Protein AF-A0A0B6YLX5-F1 (afdb_monomer_lite)

Organism: NCBI:txid1028688

Foldseek 3Di:
DVVPPDPADEDQAPCCVLVVGAWYWYCPVPPDPDIDIDGPVCCCVVPVDDNVNVVVVCQAVHDPVHHHDPPD

Radius of gyration: 13.46 Å; chains: 1; bounding box: 29×25×36 Å

InterPro domains:
  IPR006086 XPG-I domain [PF00867] (3-64)
  IPR006086 XPG-I domain [SM00484] (3-49)
  IPR029060 PIN-like domain superfamily [SSF88723] (4-64)

pLDDT: mean 95.06, std 5.39, range [68.69, 98.44]

Structure (mmCIF, N/CA/C/O backbone):
data_AF-A0A0B6YLX5-F1
#
_entry.id   AF-A0A0B6YLX5-F1
#
loop_
_atom_site.group_PDB
_atom_site.id
_atom_site.type_symbol
_atom_site.label_atom_id
_atom_site.label_alt_id
_atom_site.label_comp_id
_atom_site.label_asym_id
_atom_site.label_entity_id
_atom_site.label_seq_id
_atom_site.pdbx_PDB_ins_code
_atom_site.Cartn_x
_atom_site.Cartn_y
_atom_site.Cartn_z
_atom_site.occupancy
_atom_site.B_iso_or_equiv
_atom_site.auth_seq_id
_atom_site.auth_comp_id
_atom_site.auth_asym_id
_atom_site.auth_atom_id
_atom_site.pdbx_PDB_model_num
ATOM 1 N N . ASP A 1 1 ? 4.609 4.424 8.014 1.00 68.69 1 ASP A N 1
ATOM 2 C CA . ASP A 1 1 ? 4.979 5.719 7.426 1.00 68.69 1 ASP A CA 1
ATOM 3 C C . ASP A 1 1 ? 6.492 5.822 7.373 1.00 68.69 1 ASP A C 1
ATOM 5 O O . ASP A 1 1 ? 7.127 5.609 8.397 1.00 68.69 1 ASP A O 1
ATOM 9 N N . ILE A 1 2 ? 7.063 6.104 6.201 1.00 76.00 2 ILE A N 1
ATOM 10 C CA . ILE A 1 2 ? 8.516 6.281 6.029 1.00 76.00 2 ILE A CA 1
ATOM 11 C C . ILE A 1 2 ? 9.063 7.471 6.831 1.00 76.00 2 ILE A C 1
ATOM 13 O O . ILE A 1 2 ? 10.245 7.502 7.155 1.00 76.00 2 ILE A O 1
ATOM 17 N N . THR A 1 3 ? 8.199 8.430 7.174 1.00 90.44 3 THR A N 1
ATOM 18 C CA . THR A 1 3 ? 8.542 9.609 7.979 1.00 90.44 3 THR A CA 1
ATOM 19 C C . THR A 1 3 ? 8.198 9.457 9.464 1.00 90.44 3 THR A C 1
ATOM 21 O O . THR A 1 3 ? 8.455 10.372 10.240 1.00 90.44 3 THR A O 1
ATOM 24 N N . ASN A 1 4 ? 7.659 8.302 9.879 1.00 89.31 4 ASN A N 1
ATOM 25 C CA . ASN A 1 4 ? 7.256 7.994 11.260 1.00 89.31 4 ASN A CA 1
ATOM 26 C C . ASN A 1 4 ? 6.285 9.000 11.920 1.00 89.31 4 ASN A C 1
ATOM 28 O O . ASN A 1 4 ? 6.193 9.046 13.145 1.00 89.31 4 ASN A O 1
ATOM 32 N N . GLN A 1 5 ? 5.524 9.770 11.144 1.00 95.69 5 GLN A N 1
ATOM 33 C CA . GLN A 1 5 ? 4.480 10.662 11.657 1.00 95.69 5 GLN A CA 1
ATOM 34 C C . GLN A 1 5 ? 3.198 9.895 12.008 1.00 95.69 5 GLN A C 1
ATOM 36 O O . GLN A 1 5 ? 2.426 10.329 12.860 1.00 95.69 5 GLN A O 1
ATOM 41 N N . THR A 1 6 ? 2.968 8.740 11.374 1.00 96.31 6 THR A N 1
ATOM 42 C CA . THR A 1 6 ? 1.794 7.888 11.621 1.00 96.31 6 THR A CA 1
ATOM 43 C C . THR A 1 6 ? 2.153 6.406 11.760 1.00 96.31 6 THR A C 1
ATOM 45 O O . THR A 1 6 ? 3.147 5.914 11.220 1.00 96.31 6 THR A O 1
ATOM 48 N N . GLN A 1 7 ? 1.317 5.652 12.480 1.00 94.94 7 GLN A N 1
ATOM 49 C CA . GLN A 1 7 ? 1.522 4.211 12.698 1.00 94.94 7 GLN A CA 1
ATOM 50 C C . GLN A 1 7 ? 0.917 3.330 11.595 1.00 94.94 7 GLN A C 1
ATOM 52 O O . GLN A 1 7 ? 1.227 2.136 11.559 1.00 94.94 7 GLN A O 1
ATOM 57 N N . GLY A 1 8 ? 0.099 3.902 10.708 1.00 95.81 8 GLY A N 1
ATOM 58 C CA . GLY A 1 8 ? -0.570 3.262 9.575 1.00 95.81 8 GLY A CA 1
ATOM 59 C C . GLY A 1 8 ? -1.656 4.172 8.996 1.00 95.81 8 GLY A C 1
ATOM 60 O O . GLY A 1 8 ? -1.867 5.277 9.497 1.00 95.81 8 GLY A O 1
ATOM 61 N N . THR A 1 9 ? -2.342 3.699 7.960 1.00 97.50 9 THR A N 1
ATOM 62 C CA . THR A 1 9 ? -3.371 4.464 7.242 1.00 97.50 9 THR A CA 1
ATOM 63 C C . THR A 1 9 ? -4.676 3.680 7.213 1.00 97.50 9 THR A C 1
ATOM 65 O O . THR A 1 9 ? -4.674 2.485 6.926 1.00 97.50 9 THR A O 1
ATOM 68 N N . ILE A 1 10 ? -5.787 4.346 7.523 1.00 97.62 10 ILE A N 1
ATOM 69 C CA . ILE A 1 10 ? -7.133 3.796 7.341 1.00 97.62 10 ILE A CA 1
ATOM 70 C C . ILE A 1 10 ? -7.557 4.114 5.911 1.00 97.62 10 ILE A C 1
ATOM 72 O O . ILE A 1 10 ? -7.654 5.287 5.558 1.00 97.62 10 ILE A O 1
ATOM 76 N N . THR A 1 11 ? -7.756 3.089 5.092 1.00 97.25 11 THR A N 1
ATOM 77 C CA . THR A 1 11 ? -8.224 3.235 3.710 1.00 97.25 11 THR A CA 1
ATOM 78 C C . THR A 1 11 ? -8.703 1.888 3.178 1.00 97.25 11 THR A C 1
ATOM 80 O O . THR A 1 11 ? -8.183 0.845 3.578 1.00 97.25 11 THR A O 1
ATOM 83 N N . ASP A 1 12 ? -9.678 1.929 2.272 1.00 96.44 12 ASP A N 1
ATOM 84 C CA . ASP A 1 12 ? -10.147 0.769 1.507 1.00 96.44 12 ASP A CA 1
ATOM 85 C C . ASP A 1 12 ? -9.581 0.737 0.075 1.00 96.44 12 ASP A C 1
ATOM 87 O O . ASP A 1 12 ? -9.804 -0.231 -0.651 1.00 96.44 12 ASP A O 1
ATOM 91 N N . ASP A 1 13 ? -8.828 1.771 -0.311 1.00 97.00 13 ASP A N 1
ATOM 92 C CA . ASP A 1 13 ? -8.205 1.934 -1.625 1.00 97.00 13 ASP A CA 1
ATOM 93 C C . ASP A 1 13 ? -6.868 1.173 -1.722 1.00 97.00 13 ASP A C 1
ATOM 95 O O . ASP A 1 13 ? -5.972 1.322 -0.879 1.00 97.00 13 ASP A O 1
ATOM 99 N N . SER A 1 14 ? -6.731 0.350 -2.765 1.00 96.31 14 SER A N 1
ATOM 100 C CA . SER A 1 14 ? 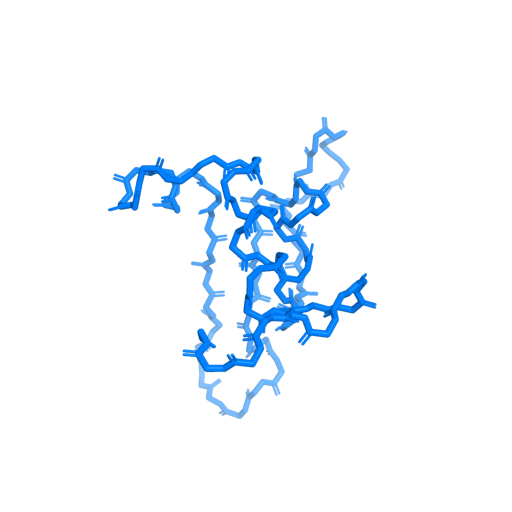-5.537 -0.450 -3.042 1.00 96.31 14 SER A CA 1
ATOM 101 C C . SER A 1 14 ? -4.355 0.353 -3.580 1.00 96.31 14 SER A C 1
ATOM 103 O O . SER A 1 14 ? -3.212 -0.074 -3.367 1.00 96.31 14 SER A O 1
ATOM 105 N N . ASP A 1 15 ? -4.577 1.514 -4.203 1.00 97.31 15 ASP A N 1
ATOM 106 C CA . ASP A 1 15 ? -3.493 2.325 -4.779 1.00 97.31 15 ASP A CA 1
ATOM 107 C C . ASP A 1 15 ? -2.543 2.858 -3.693 1.00 97.31 15 ASP A C 1
ATOM 109 O O . ASP A 1 15 ? -1.362 3.115 -3.945 1.00 97.31 15 ASP A O 1
ATOM 113 N N . PHE A 1 16 ? -2.988 2.854 -2.431 1.00 97.06 16 PHE A N 1
ATOM 114 C CA . PHE A 1 16 ? -2.152 3.019 -1.239 1.00 97.06 16 PHE A CA 1
ATOM 115 C C . PHE A 1 16 ? -0.832 2.230 -1.288 1.00 97.06 16 PHE A C 1
ATOM 117 O O . PHE A 1 16 ? 0.228 2.760 -0.933 1.00 97.06 16 PHE A O 1
ATOM 124 N N . TRP A 1 17 ? -0.868 0.966 -1.723 1.00 97.31 17 TRP A N 1
ATOM 125 C CA . TRP A 1 17 ? 0.338 0.136 -1.802 1.00 97.31 17 TRP A CA 1
ATOM 126 C C . TRP A 1 17 ? 1.296 0.637 -2.885 1.00 97.31 17 TRP A C 1
ATOM 128 O O . TRP A 1 17 ? 2.517 0.625 -2.698 1.00 97.31 17 TRP A O 1
ATOM 138 N N . LEU A 1 18 ? 0.747 1.138 -3.993 1.00 97.38 18 LEU A N 1
ATOM 139 C CA . LEU A 1 18 ? 1.501 1.670 -5.127 1.00 97.38 18 LEU A CA 1
ATOM 140 C C . LEU A 1 18 ? 2.215 2.974 -4.760 1.00 97.38 18 LEU A C 1
ATOM 142 O O . LEU A 1 18 ? 3.314 3.233 -5.255 1.00 97.38 18 LEU A O 1
ATOM 146 N N . PHE A 1 19 ? 1.675 3.745 -3.813 1.00 96.38 19 PHE A N 1
ATOM 147 C CA . PHE A 1 19 ? 2.333 4.926 -3.239 1.00 96.38 19 PHE A CA 1
ATOM 148 C C . PHE A 1 19 ? 3.393 4.603 -2.173 1.00 96.38 19 PHE A C 1
ATOM 150 O O . PHE A 1 19 ? 4.034 5.511 -1.646 1.00 96.38 19 PHE A O 1
ATOM 157 N N . GLY A 1 20 ? 3.638 3.322 -1.883 1.00 95.38 20 GLY A N 1
ATOM 158 C CA . GLY A 1 20 ? 4.623 2.900 -0.884 1.00 95.38 20 GLY A CA 1
ATOM 159 C C . GLY A 1 20 ? 4.068 2.830 0.539 1.00 95.38 20 GLY A C 1
ATOM 160 O O . GLY A 1 20 ? 4.830 2.903 1.507 1.00 95.38 20 GLY A O 1
ATOM 161 N N . GLY A 1 21 ? 2.752 2.685 0.684 1.00 96.00 21 GLY A N 1
ATOM 162 C CA . GLY A 1 21 ? 2.115 2.412 1.962 1.00 96.00 21 GLY A CA 1
ATOM 163 C C . GLY A 1 21 ? 2.633 1.125 2.614 1.00 96.00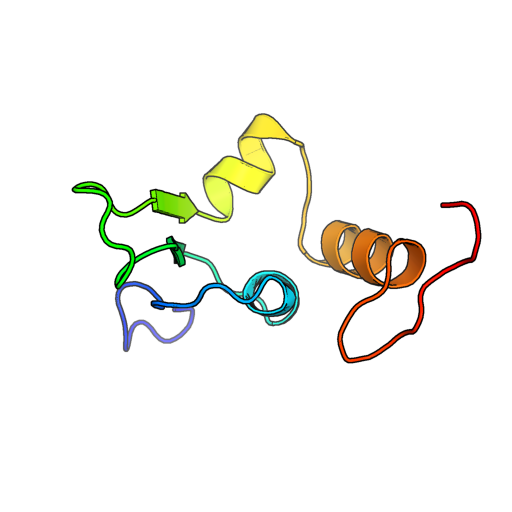 21 GLY A C 1
ATOM 164 O O . GLY A 1 21 ? 2.856 0.117 1.947 1.00 96.00 21 GLY A O 1
ATOM 165 N N . THR A 1 22 ? 2.844 1.146 3.935 1.00 96.38 22 THR A N 1
ATOM 166 C CA . THR A 1 22 ? 3.433 0.003 4.663 1.00 96.38 22 THR A CA 1
ATOM 167 C C . THR A 1 22 ? 2.476 -0.707 5.616 1.00 96.38 22 THR A C 1
ATOM 169 O O . THR A 1 22 ? 2.692 -1.877 5.936 1.00 96.38 22 THR A O 1
ATOM 172 N N . LYS A 1 23 ? 1.418 -0.028 6.074 1.00 97.31 23 LYS A N 1
ATOM 173 C CA . LYS A 1 23 ? 0.422 -0.574 7.003 1.00 97.31 23 LYS A CA 1
ATOM 174 C C . LYS A 1 23 ? -0.958 0.023 6.732 1.00 97.31 23 LYS A C 1
ATOM 176 O O . LYS A 1 23 ? -1.127 1.232 6.887 1.00 97.31 23 LYS A O 1
ATOM 181 N N . MET A 1 24 ? -1.911 -0.830 6.371 1.00 97.56 24 MET A N 1
ATOM 182 C CA . MET A 1 24 ? -3.283 -0.469 6.016 1.00 97.56 24 MET A CA 1
ATOM 183 C C . MET A 1 24 ? -4.272 -1.077 7.008 1.00 97.56 24 MET A C 1
ATOM 185 O O . MET A 1 24 ? -4.174 -2.258 7.342 1.00 97.56 24 MET A O 1
ATOM 189 N N . TYR A 1 25 ? -5.241 -0.270 7.426 1.00 97.38 25 TYR A N 1
ATOM 190 C CA . TYR A 1 25 ? -6.433 -0.706 8.141 1.00 97.38 25 TYR A CA 1
ATOM 191 C C . TYR A 1 25 ? -7.631 -0.594 7.200 1.00 97.38 25 TYR A C 1
ATOM 193 O O . TYR A 1 25 ? -8.065 0.515 6.883 1.00 97.38 25 TYR A O 1
ATOM 201 N N . LYS A 1 26 ? -8.136 -1.743 6.761 1.00 96.56 26 LYS A N 1
ATOM 202 C CA . LYS A 1 26 ? -9.245 -1.865 5.815 1.00 96.56 26 LYS A CA 1
ATOM 203 C C . LYS A 1 26 ? -10.542 -2.204 6.554 1.00 96.56 26 LYS A C 1
ATOM 205 O O . LYS A 1 26 ? -10.512 -2.833 7.617 1.00 96.56 26 LYS A O 1
ATOM 210 N N . ASN A 1 27 ? -11.677 -1.813 5.982 1.00 95.31 27 ASN A N 1
ATOM 211 C CA . ASN A 1 27 ? -13.032 -2.047 6.481 1.00 95.31 27 ASN A CA 1
ATOM 212 C C . ASN A 1 27 ? -13.297 -1.395 7.847 1.00 95.31 27 ASN A C 1
ATOM 214 O O . ASN A 1 27 ? -14.108 -1.885 8.630 1.00 95.31 27 ASN A O 1
ATOM 218 N N . PHE A 1 28 ? -12.627 -0.277 8.141 1.00 94.31 28 PHE A N 1
ATOM 219 C CA . PHE A 1 28 ? -12.660 0.342 9.470 1.00 94.31 28 PHE A CA 1
ATOM 220 C C . PHE A 1 28 ? -14.062 0.803 9.898 1.00 94.31 28 PHE A C 1
ATOM 222 O O . PHE A 1 28 ? -14.410 0.722 11.072 1.00 94.31 28 PHE A O 1
ATOM 229 N N . PHE A 1 29 ? -14.873 1.266 8.945 1.00 91.38 29 PHE A N 1
ATOM 230 C CA . PHE A 1 29 ? -16.234 1.761 9.190 1.00 91.38 29 PHE A CA 1
ATOM 231 C C . PHE A 1 29 ? -17.325 0.760 8.794 1.00 91.38 29 PHE A C 1
ATOM 233 O O . PHE A 1 29 ? -18.506 1.107 8.766 1.00 91.38 29 PHE A O 1
ATOM 240 N N . ASN A 1 30 ? -16.948 -0.472 8.451 1.00 89.69 30 ASN A N 1
ATOM 241 C CA . ASN A 1 30 ? -17.912 -1.496 8.079 1.00 89.69 30 ASN A CA 1
ATOM 242 C C . ASN A 1 30 ? -18.709 -1.953 9.320 1.00 89.69 30 ASN A C 1
ATOM 244 O O . ASN A 1 30 ? -18.228 -1.873 10.448 1.00 89.69 30 ASN A O 1
ATOM 248 N N . GLN A 1 31 ? -19.934 -2.451 9.131 1.00 84.69 31 GLN A N 1
ATOM 249 C CA . GLN A 1 31 ? -20.793 -2.918 10.235 1.00 84.69 31 GLN A CA 1
ATOM 250 C C . GLN A 1 31 ? -20.284 -4.221 10.881 1.00 84.69 31 GLN A C 1
ATOM 252 O O . GLN A 1 31 ? -20.762 -4.634 11.941 1.00 84.69 31 GLN A O 1
ATOM 257 N N . ASN A 1 32 ? -19.304 -4.870 10.251 1.00 79.50 32 ASN A N 1
ATOM 258 C CA . ASN A 1 32 ? -18.599 -6.015 10.807 1.00 79.50 32 ASN A CA 1
ATOM 259 C C . ASN A 1 32 ? -17.745 -5.594 12.011 1.00 79.50 32 ASN A C 1
ATOM 261 O O . ASN A 1 32 ? -17.112 -4.547 12.018 1.00 79.50 32 ASN A O 1
ATOM 265 N N . LYS A 1 33 ? -17.671 -6.451 13.035 1.00 81.62 33 LYS A N 1
ATOM 266 C CA . LYS A 1 33 ? -16.975 -6.144 14.301 1.00 81.62 33 LYS A CA 1
ATOM 267 C C . LYS A 1 33 ? -15.442 -6.095 14.206 1.00 81.62 33 LYS A C 1
ATOM 269 O O . LYS A 1 33 ? -14.791 -5.852 15.219 1.00 81.62 33 LYS A O 1
ATOM 274 N N . HIS A 1 34 ? -14.862 -6.379 13.043 1.00 89.25 34 HIS A N 1
ATOM 275 C CA . HIS A 1 34 ? -13.423 -6.562 12.886 1.00 89.25 34 HIS A CA 1
ATO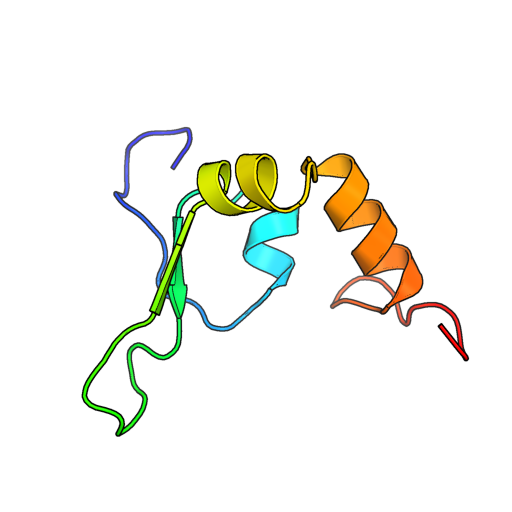M 276 C C . HIS A 1 34 ? -12.875 -5.691 11.760 1.00 89.25 34 HIS A C 1
ATOM 278 O O . HIS A 1 34 ? -13.393 -5.706 10.647 1.00 89.25 34 HIS A O 1
ATOM 284 N N . VAL A 1 35 ? -11.798 -4.976 12.079 1.00 94.56 35 VAL A N 1
ATOM 285 C CA . VAL A 1 35 ? -10.961 -4.248 11.124 1.00 94.56 35 VAL A CA 1
ATOM 286 C C . VAL A 1 35 ? -9.888 -5.198 10.610 1.00 94.56 35 VAL A C 1
ATOM 288 O O . VAL A 1 35 ? -9.314 -5.969 11.384 1.00 94.56 35 VAL A O 1
ATOM 291 N N . GLU A 1 36 ? -9.586 -5.124 9.321 1.00 95.94 36 GLU A N 1
ATOM 292 C CA . GLU A 1 36 ? -8.530 -5.926 8.713 1.00 95.94 36 GLU A CA 1
ATOM 293 C C . GLU A 1 36 ? -7.220 -5.137 8.690 1.00 95.94 36 GLU A C 1
ATOM 295 O O . GLU A 1 36 ? -7.160 -4.015 8.188 1.00 95.94 36 GLU A O 1
ATOM 300 N N . LEU A 1 37 ? -6.157 -5.730 9.235 1.00 96.94 37 LEU A N 1
ATOM 301 C CA . LEU A 1 37 ? -4.813 -5.167 9.204 1.00 96.94 37 LEU A CA 1
ATOM 302 C C . LEU A 1 37 ? -3.982 -5.869 8.132 1.00 96.94 37 LEU A C 1
ATOM 304 O O . LEU A 1 37 ? -3.717 -7.066 8.229 1.00 96.94 37 LEU A O 1
ATOM 308 N N . TYR A 1 38 ? -3.484 -5.087 7.183 1.00 97.69 38 TYR A N 1
ATOM 309 C CA . TYR A 1 38 ? -2.529 -5.533 6.178 1.00 97.69 38 TYR A CA 1
ATOM 310 C C . TYR A 1 38 ? -1.195 -4.809 6.369 1.00 97.69 38 TYR A C 1
ATOM 312 O O . TYR A 1 38 ? -1.152 -3.603 6.630 1.00 97.69 38 TYR A O 1
ATOM 320 N N . THR A 1 39 ? -0.087 -5.532 6.218 1.00 97.56 39 THR A N 1
ATOM 321 C CA . THR A 1 39 ? 1.267 -4.962 6.234 1.00 97.56 39 THR A CA 1
ATOM 322 C C . THR A 1 39 ? 1.998 -5.311 4.949 1.00 97.56 39 THR A C 1
ATOM 324 O O . THR A 1 39 ? 1.845 -6.407 4.404 1.00 97.56 39 THR A O 1
ATOM 327 N N . PHE A 1 40 ? 2.836 -4.389 4.482 1.00 97.12 40 PHE A N 1
ATOM 328 C CA . PHE A 1 40 ? 3.648 -4.617 3.291 1.00 97.12 40 PHE A CA 1
ATOM 329 C C . PHE A 1 40 ? 4.639 -5.773 3.487 1.00 97.12 40 PHE A C 1
ATOM 331 O O . PHE A 1 40 ? 4.852 -6.562 2.572 1.00 97.12 40 PHE A O 1
ATOM 338 N N . ASP A 1 41 ? 5.165 -5.950 4.704 1.00 97.31 41 ASP A N 1
ATOM 339 C CA . ASP A 1 41 ? 6.008 -7.103 5.040 1.00 97.31 41 ASP A CA 1
ATOM 340 C C . ASP A 1 41 ? 5.257 -8.429 4.879 1.00 97.31 41 ASP A C 1
ATOM 342 O O . ASP A 1 41 ? 5.813 -9.390 4.351 1.00 97.31 41 ASP A O 1
ATOM 346 N N . SER A 1 42 ? 3.978 -8.490 5.267 1.00 97.75 42 SER A N 1
ATOM 347 C CA . SER A 1 42 ? 3.157 -9.683 5.044 1.00 97.75 42 SER A CA 1
ATOM 348 C C . SER A 1 42 ? 2.933 -9.938 3.556 1.00 97.75 42 SER A C 1
ATOM 350 O O . SER A 1 42 ? 3.068 -11.084 3.134 1.00 97.75 42 SER A O 1
ATOM 352 N N . ILE A 1 43 ? 2.658 -8.902 2.755 1.00 97.31 43 ILE A N 1
ATOM 353 C CA . ILE A 1 43 ? 2.524 -9.037 1.293 1.00 97.31 43 ILE A CA 1
ATOM 354 C C . ILE A 1 43 ? 3.820 -9.595 0.691 1.00 97.31 43 ILE A C 1
ATOM 356 O O . ILE A 1 43 ? 3.795 -10.578 -0.054 1.00 97.31 43 ILE A O 1
ATOM 360 N N . ARG A 1 44 ? 4.964 -9.026 1.079 1.00 97.12 44 ARG A N 1
ATOM 361 C CA . ARG A 1 44 ? 6.282 -9.463 0.616 1.00 97.12 44 ARG A CA 1
ATOM 362 C C . ARG A 1 44 ? 6.591 -10.904 1.019 1.00 97.12 44 ARG A C 1
ATOM 364 O O . ARG A 1 44 ? 7.076 -11.666 0.192 1.00 97.12 44 ARG A O 1
ATOM 371 N N . ASN A 1 45 ? 6.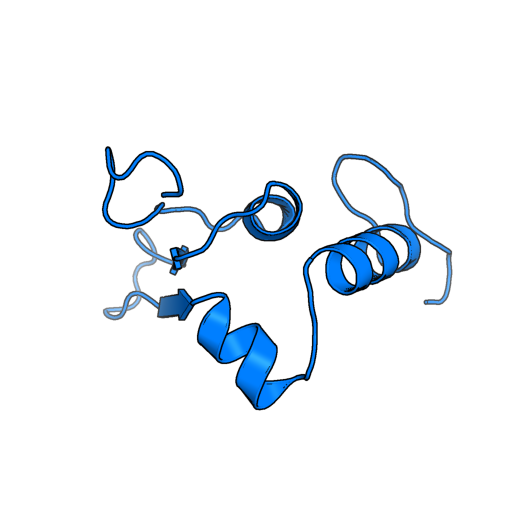312 -11.285 2.263 1.00 97.94 45 ASN A N 1
ATOM 372 C CA . ASN A 1 45 ? 6.655 -12.611 2.782 1.00 97.94 45 ASN A CA 1
ATOM 373 C C . ASN A 1 45 ? 5.748 -13.722 2.236 1.00 97.94 45 ASN A C 1
ATOM 375 O O . ASN A 1 45 ? 6.231 -14.824 1.998 1.00 97.94 45 ASN A O 1
ATOM 379 N N . HIS A 1 46 ? 4.455 -13.449 2.031 1.00 97.94 46 HIS A N 1
ATOM 380 C CA . HIS A 1 46 ? 3.502 -14.468 1.575 1.00 97.94 46 HIS A CA 1
ATOM 381 C C . HIS A 1 46 ? 3.441 -14.586 0.049 1.00 97.94 46 HIS A C 1
ATOM 383 O O . HIS A 1 46 ? 3.261 -15.689 -0.460 1.00 97.94 46 HIS A O 1
ATOM 389 N N . PHE A 1 47 ? 3.602 -13.477 -0.681 1.00 97.25 47 PHE A N 1
ATOM 390 C CA . PHE A 1 47 ? 3.456 -13.455 -2.142 1.00 97.25 47 PHE A CA 1
ATOM 391 C C . PHE A 1 47 ? 4.764 -13.183 -2.892 1.00 97.25 47 PHE A C 1
ATOM 393 O O . PHE A 1 47 ? 4.796 -13.284 -4.114 1.00 97.25 47 PHE A O 1
ATOM 400 N N . GLY A 1 48 ? 5.846 -12.818 -2.198 1.00 97.25 48 GLY A N 1
ATOM 401 C CA . GLY A 1 48 ? 7.113 -12.457 -2.842 1.00 97.25 48 GLY A CA 1
ATOM 402 C C . GLY A 1 48 ? 7.058 -11.138 -3.618 1.00 97.25 48 GLY A C 1
ATOM 403 O O . GLY A 1 48 ? 7.974 -10.856 -4.387 1.00 97.25 48 GLY A O 1
ATOM 404 N N . LEU A 1 49 ? 5.999 -10.343 -3.434 1.00 97.88 49 LEU A N 1
ATOM 405 C CA . LEU A 1 49 ? 5.756 -9.126 -4.201 1.00 97.88 49 LEU A CA 1
ATOM 406 C C . LEU A 1 49 ? 6.419 -7.912 -3.547 1.00 97.88 49 LEU A C 1
ATOM 408 O O . LEU A 1 49 ? 6.240 -7.637 -2.359 1.00 97.88 49 LEU A O 1
ATOM 412 N N . ASN A 1 50 ? 7.169 -7.166 -4.350 1.00 97.88 50 ASN A N 1
ATOM 413 C CA . ASN A 1 50 ? 7.673 -5.840 -4.023 1.00 97.88 50 ASN A CA 1
ATOM 414 C C . ASN A 1 50 ? 6.800 -4.744 -4.671 1.00 97.88 50 ASN A C 1
ATOM 416 O O . ASN A 1 50 ? 5.855 -5.025 -5.407 1.00 97.88 50 ASN A O 1
ATOM 420 N N . ARG A 1 51 ? 7.117 -3.472 -4.404 1.00 97.81 51 ARG A N 1
ATOM 421 C CA . ARG A 1 51 ? 6.318 -2.333 -4.884 1.00 97.81 51 ARG A CA 1
ATOM 422 C C . ARG A 1 51 ? 6.276 -2.241 -6.411 1.00 97.81 51 ARG A C 1
ATOM 424 O O . ARG A 1 51 ? 5.221 -1.969 -6.963 1.00 97.81 51 ARG A O 1
ATOM 431 N N . GLU A 1 52 ? 7.399 -2.467 -7.084 1.00 98.31 52 GLU A N 1
ATOM 432 C CA . GLU A 1 52 ? 7.476 -2.420 -8.549 1.00 98.31 52 GLU A CA 1
ATOM 433 C C . GLU A 1 52 ? 6.610 -3.515 -9.184 1.00 98.31 52 GLU A C 1
ATOM 435 O O . GLU A 1 52 ? 5.877 -3.264 -10.134 1.00 98.31 52 GLU A O 1
ATOM 440 N N . GLN A 1 53 ? 6.609 -4.713 -8.599 1.00 98.38 53 GLN A N 1
ATOM 441 C CA . GLN A 1 53 ? 5.750 -5.808 -9.043 1.00 98.38 53 GLN A CA 1
ATOM 442 C C . GLN A 1 53 ? 4.265 -5.508 -8.814 1.00 98.38 53 GLN A C 1
ATOM 444 O O . GLN A 1 53 ? 3.456 -5.822 -9.680 1.00 98.38 53 GLN A O 1
ATOM 449 N N . LEU A 1 54 ? 3.899 -4.863 -7.700 1.00 98.25 54 LEU A N 1
ATOM 450 C CA . LEU A 1 54 ? 2.521 -4.404 -7.478 1.00 98.25 54 LEU A CA 1
ATOM 451 C C . LEU A 1 54 ? 2.104 -3.328 -8.490 1.00 98.25 54 LEU A C 1
ATOM 453 O O . LEU A 1 54 ? 0.984 -3.377 -8.984 1.00 98.25 54 LEU A O 1
ATOM 457 N N . ILE A 1 55 ? 3.005 -2.406 -8.849 1.00 98.44 55 ILE A N 1
ATOM 458 C CA . ILE A 1 55 ? 2.759 -1.421 -9.915 1.00 98.44 55 ILE A CA 1
ATOM 459 C C . ILE A 1 55 ? 2.546 -2.127 -11.257 1.00 98.44 55 ILE A C 1
ATOM 461 O O . ILE A 1 55 ? 1.610 -1.795 -11.974 1.00 98.44 55 ILE A O 1
ATOM 465 N N . ASN A 1 56 ? 3.352 -3.141 -11.580 1.00 98.25 56 ASN A N 1
ATOM 466 C CA . ASN A 1 56 ? 3.151 -3.924 -12.799 1.00 98.25 56 ASN A CA 1
ATOM 467 C C . ASN A 1 56 ? 1.802 -4.656 -12.793 1.00 98.25 56 ASN A C 1
ATOM 469 O O . ASN A 1 56 ? 1.129 -4.674 -13.814 1.00 98.25 56 ASN A O 1
ATOM 473 N N . ILE A 1 57 ? 1.370 -5.205 -11.653 1.00 98.00 57 ILE A N 1
ATOM 474 C CA . ILE A 1 57 ? 0.032 -5.804 -11.522 1.00 98.00 57 ILE A CA 1
ATOM 475 C C . ILE A 1 57 ? -1.055 -4.749 -11.751 1.00 98.00 57 ILE A C 1
ATOM 477 O O . ILE A 1 57 ? -1.986 -5.010 -12.501 1.00 98.00 57 ILE A O 1
ATOM 481 N N . ALA A 1 58 ? -0.919 -3.550 -11.182 1.00 98.00 58 ALA A N 1
ATOM 482 C CA . ALA A 1 58 ? -1.859 -2.451 -11.399 1.00 98.00 58 ALA A CA 1
ATOM 483 C C . ALA A 1 58 ? -1.932 -2.025 -12.877 1.00 98.00 58 ALA A C 1
ATOM 485 O O . ALA A 1 58 ? -3.020 -1.822 -13.404 1.00 98.00 58 ALA A O 1
ATOM 486 N N . LEU A 1 59 ? -0.796 -1.978 -13.584 1.00 98.06 59 LEU A N 1
ATOM 487 C CA . LEU A 1 59 ? -0.758 -1.721 -15.031 1.00 98.06 59 LEU A CA 1
ATOM 488 C C . LEU A 1 59 ? -1.513 -2.777 -15.849 1.00 98.06 59 LEU A C 1
ATOM 490 O O . LEU A 1 59 ? -2.034 -2.446 -16.913 1.00 98.06 59 LEU A O 1
ATOM 494 N N . LEU A 1 60 ? -1.569 -4.022 -15.369 1.00 98.12 60 LEU A N 1
ATOM 495 C CA . LEU A 1 60 ? -2.272 -5.120 -16.031 1.00 98.12 60 LEU A CA 1
ATOM 496 C C . LEU A 1 60 ? -3.762 -5.168 -15.664 1.00 98.12 60 LEU A C 1
ATOM 498 O O . LEU A 1 60 ? -4.593 -5.269 -16.559 1.00 98.12 60 LEU A O 1
ATOM 502 N N . CYS A 1 61 ? -4.098 -5.089 -14.376 1.00 97.12 61 CYS A N 1
ATOM 503 C CA . CYS A 1 61 ? -5.465 -5.248 -13.864 1.00 97.12 61 CYS A CA 1
ATOM 504 C C . CYS A 1 61 ? -6.292 -3.953 -13.883 1.00 97.12 61 CYS A C 1
ATOM 506 O O . CYS A 1 61 ? -7.511 -4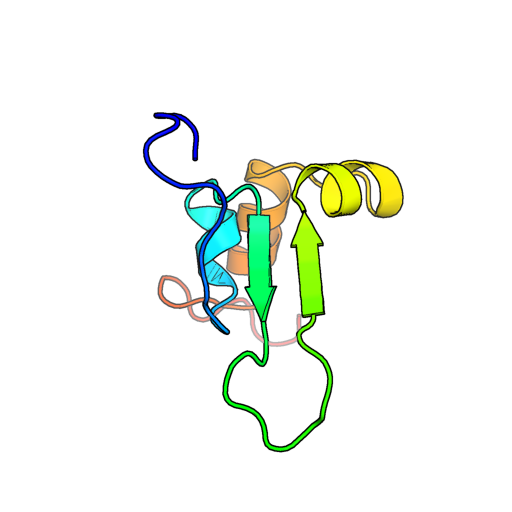.010 -13.744 1.00 97.12 61 CYS A O 1
ATOM 508 N N . GLY A 1 62 ? -5.636 -2.804 -14.032 1.00 97.00 62 GLY A N 1
ATOM 509 C CA . GLY A 1 62 ? -6.247 -1.486 -13.911 1.00 97.00 62 GLY A CA 1
ATOM 510 C C . GLY A 1 62 ? -6.081 -0.878 -12.515 1.00 97.00 62 GLY A C 1
ATOM 511 O O . GLY A 1 62 ? -5.996 -1.583 -11.506 1.00 97.00 62 GLY A O 1
ATOM 512 N N . SER A 1 63 ? -6.010 0.451 -12.478 1.00 96.75 63 SER A N 1
ATOM 513 C CA . SER A 1 63 ? -5.965 1.293 -11.275 1.00 96.75 63 SER A CA 1
ATOM 514 C C . SER A 1 63 ? -6.456 2.707 -11.612 1.00 96.75 63 SER A C 1
ATOM 516 O O . SER A 1 63 ? -6.825 2.970 -12.759 1.00 96.75 63 SER A O 1
ATOM 518 N N . ASP A 1 64 ? -6.398 3.662 -10.680 1.00 96.81 64 ASP A N 1
ATOM 519 C CA . ASP A 1 64 ? -6.790 5.053 -10.969 1.00 96.81 64 ASP A CA 1
ATOM 520 C C . ASP A 1 64 ? -5.940 5.719 -12.076 1.00 96.81 64 ASP A C 1
ATOM 522 O O . ASP A 1 64 ? -6.310 6.767 -12.612 1.00 96.81 64 ASP A O 1
ATOM 526 N N . TYR A 1 65 ? -4.799 5.123 -12.446 1.00 96.88 65 TYR A N 1
ATOM 527 C CA . TYR A 1 65 ? -3.858 5.658 -13.438 1.00 96.88 65 TYR A CA 1
ATOM 528 C C . TYR A 1 65 ? -3.765 4.856 -14.737 1.00 96.88 65 TYR A C 1
ATOM 530 O O . TYR A 1 65 ? -2.971 5.204 -15.614 1.00 96.88 65 TYR A O 1
ATOM 538 N N . THR A 1 66 ? -4.535 3.782 -14.879 1.00 97.12 66 THR A N 1
ATOM 539 C CA . THR A 1 66 ? -4.505 2.922 -16.067 1.00 97.12 66 THR A CA 1
ATOM 540 C C . THR A 1 66 ? -5.777 2.093 -16.146 1.00 97.12 66 THR A C 1
ATOM 542 O O . THR A 1 66 ? -6.217 1.532 -15.151 1.00 97.12 66 THR A O 1
ATOM 545 N N . GLU A 1 67 ? -6.353 1.958 -17.337 1.00 97.44 67 GLU A N 1
ATOM 546 C CA . GLU A 1 67 ? -7.540 1.113 -17.535 1.00 97.44 67 GLU A CA 1
ATOM 547 C C . GLU A 1 67 ? -7.229 -0.389 -17.409 1.00 97.44 67 GLU A C 1
ATOM 549 O O . GLU A 1 67 ? -8.143 -1.201 -17.286 1.00 97.44 67 GLU A O 1
ATOM 554 N N . GLY A 1 68 ? -5.945 -0.764 -17.420 1.00 97.44 68 GLY A N 1
ATOM 555 C CA . GLY A 1 68 ? -5.516 -2.157 -17.471 1.00 97.44 68 GLY A CA 1
ATOM 556 C C . GLY A 1 68 ? -5.556 -2.731 -18.887 1.00 97.44 68 GLY A C 1
ATOM 557 O O . GLY A 1 68 ? -5.742 -2.021 -19.878 1.00 97.44 68 GLY A O 1
ATOM 558 N N . ILE A 1 69 ? -5.347 -4.040 -18.995 1.00 97.38 69 ILE A N 1
ATOM 559 C CA . ILE A 1 69 ? -5.382 -4.777 -20.258 1.00 97.38 69 ILE A CA 1
ATOM 560 C C . ILE A 1 69 ? -6.625 -5.658 -20.269 1.00 97.38 69 ILE A C 1
ATOM 562 O O . ILE A 1 69 ? -6.802 -6.520 -19.413 1.00 97.38 69 ILE A O 1
ATOM 566 N N . GLN A 1 70 ? -7.472 -5.484 -21.283 1.00 96.19 70 GLN A N 1
ATOM 567 C CA . GLN A 1 70 ? -8.681 -6.287 -21.431 1.00 96.19 70 GLN A CA 1
ATOM 568 C C . GLN A 1 70 ? -8.357 -7.790 -21.487 1.00 96.19 70 GLN A C 1
ATOM 570 O O . GLN A 1 70 ? -7.602 -8.244 -22.347 1.00 96.19 70 GLN A O 1
ATOM 575 N N . GLY A 1 71 ? -9.007 -8.570 -20.621 1.00 93.44 71 GLY A N 1
ATOM 576 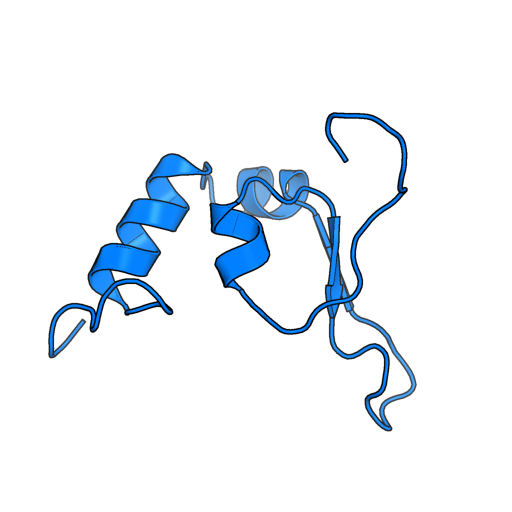C CA . GLY A 1 71 ? -8.870 -10.029 -20.582 1.00 93.44 71 GLY A CA 1
ATOM 577 C C . GLY A 1 71 ? -7.751 -10.542 -19.673 1.00 93.44 71 GLY A C 1
ATOM 578 O O . GLY A 1 71 ? -7.540 -11.756 -19.636 1.00 93.44 71 GLY A O 1
ATOM 579 N N . ILE A 1 72 ? -7.071 -9.645 -18.954 1.00 86.44 72 ILE A N 1
ATOM 580 C CA . ILE A 1 72 ? -6.253 -9.969 -17.780 1.00 86.44 72 ILE A CA 1
ATOM 581 C C . ILE A 1 72 ? -7.053 -9.697 -16.505 1.00 86.44 72 ILE A C 1
ATOM 583 O O . ILE A 1 72 ? -7.879 -8.758 -16.514 1.00 86.44 72 ILE A O 1
#

Secondary structure (DSSP, 8-state):
-TTSS-S-EE---THHHHTT--EEEESTTSSSS-PEEEEHHHHHHHH---HHHHHHHHHHH-BTTB---TT-

Sequence (72 aa):
DITNQTQGTITDDSDFWLFGGTKMYKNFFNQNKHVELYTFDSIRNHFGLNREQLINIALLCGSDYTEGIQGI